Protein AF-A0A7I7L131-F1 (afdb_monomer)

Structure (mmCIF, N/CA/C/O backbone):
data_AF-A0A7I7L131-F1
#
_entry.id   AF-A0A7I7L131-F1
#
loop_
_atom_site.group_PDB
_atom_site.id
_atom_site.type_symbol
_atom_site.label_atom_id
_atom_site.label_alt_id
_atom_site.label_comp_id
_atom_site.label_asym_id
_atom_site.label_entity_id
_atom_site.label_seq_id
_atom_site.pdbx_PDB_ins_code
_atom_site.Cartn_x
_atom_site.Cartn_y
_atom_site.Cartn_z
_atom_site.occupancy
_atom_site.B_iso_or_equiv
_atom_site.auth_seq_id
_atom_site.auth_comp_id
_atom_site.auth_asym_id
_atom_site.auth_atom_id
_atom_site.pdbx_PDB_model_num
ATOM 1 N N . MET A 1 1 ? -46.974 -0.123 60.280 1.00 56.97 1 MET A N 1
ATOM 2 C CA . MET A 1 1 ? -46.284 -1.004 59.303 1.00 56.97 1 MET A CA 1
ATOM 3 C C . MET A 1 1 ? -45.914 -0.334 57.967 1.00 56.97 1 MET A C 1
ATOM 5 O O . MET A 1 1 ? -45.115 -0.909 57.246 1.00 56.97 1 MET A O 1
ATOM 9 N N . SER A 1 2 ? -46.377 0.885 57.649 1.00 61.56 2 SER A N 1
ATOM 10 C CA . SER A 1 2 ? -46.177 1.496 56.316 1.00 61.56 2 SER A CA 1
ATOM 11 C C . SER A 1 2 ? -44.817 2.183 56.073 1.00 61.56 2 SER A C 1
ATOM 13 O O . SER A 1 2 ? -44.422 2.368 54.928 1.00 61.56 2 SER A O 1
ATOM 15 N N . GLN A 1 3 ? -44.077 2.565 57.120 1.00 57.31 3 GLN A N 1
ATOM 16 C CA . GLN A 1 3 ? -42.898 3.438 56.972 1.00 57.31 3 GLN A CA 1
ATOM 17 C C . GLN A 1 3 ? -41.599 2.676 56.638 1.00 57.31 3 GLN A C 1
ATOM 19 O O . GLN A 1 3 ? -40.723 3.203 55.959 1.00 57.31 3 GLN A O 1
ATOM 24 N N . ARG A 1 4 ? -41.490 1.399 57.038 1.00 59.44 4 ARG A N 1
ATOM 25 C CA . ARG A 1 4 ? -40.312 0.558 56.743 1.00 59.44 4 ARG A CA 1
ATOM 26 C C . ARG A 1 4 ? -40.270 0.059 55.292 1.00 59.44 4 ARG A C 1
ATOM 28 O O . ARG A 1 4 ? -39.185 -0.103 54.746 1.00 59.44 4 ARG A O 1
ATOM 35 N N . GLN A 1 5 ? -41.424 -0.127 54.643 1.00 58.84 5 GLN A N 1
ATOM 36 C CA . GLN A 1 5 ? -41.484 -0.548 53.235 1.00 58.84 5 GLN A CA 1
ATOM 37 C C . GLN A 1 5 ? -41.107 0.574 52.252 1.00 58.84 5 GLN A C 1
ATOM 39 O O . GLN A 1 5 ? -40.554 0.288 51.193 1.00 58.84 5 GLN A O 1
ATOM 44 N N . ALA A 1 6 ? -41.344 1.843 52.606 1.00 60.19 6 ALA A N 1
ATOM 45 C CA . ALA A 1 6 ? -40.949 2.987 51.780 1.00 60.19 6 ALA A CA 1
ATOM 46 C C . ALA A 1 6 ? -39.425 3.206 51.784 1.00 60.19 6 ALA A C 1
ATOM 48 O O . ALA A 1 6 ? -38.829 3.421 50.731 1.00 60.19 6 ALA A O 1
ATOM 49 N N . SER A 1 7 ? -38.783 3.063 52.950 1.00 59.09 7 SER A N 1
ATOM 50 C CA . SER A 1 7 ? -37.325 3.207 53.080 1.00 59.09 7 SER A CA 1
ATOM 51 C C . SER A 1 7 ? -36.554 2.131 52.308 1.00 59.09 7 SER A C 1
ATOM 53 O O . SER A 1 7 ? -35.542 2.434 51.688 1.00 59.09 7 SER A O 1
ATOM 55 N N . ALA A 1 8 ? -37.047 0.888 52.300 1.00 60.47 8 ALA A N 1
ATOM 56 C CA . ALA A 1 8 ? -36.390 -0.215 51.597 1.00 60.47 8 ALA A CA 1
ATOM 57 C C . ALA A 1 8 ? -36.420 -0.051 50.065 1.00 60.47 8 ALA A C 1
ATOM 59 O O . ALA A 1 8 ? -35.434 -0.352 49.404 1.00 60.47 8 ALA A O 1
ATOM 60 N N . ARG A 1 9 ? -37.513 0.483 49.497 1.00 58.53 9 ARG A N 1
ATOM 61 C CA . ARG A 1 9 ? -37.625 0.749 48.047 1.00 58.53 9 ARG A CA 1
ATOM 62 C C . ARG A 1 9 ? -36.765 1.922 47.567 1.00 58.53 9 ARG A C 1
ATOM 64 O O . ARG A 1 9 ? -36.323 1.923 46.423 1.00 58.53 9 ARG A O 1
ATOM 71 N N . ALA A 1 10 ? -36.535 2.923 48.417 1.00 60.59 10 ALA A N 1
ATOM 72 C CA . ALA A 1 10 ? -35.686 4.062 48.068 1.00 60.59 10 ALA A CA 1
ATOM 73 C C . ALA A 1 10 ? -34.204 3.660 47.952 1.00 60.59 10 ALA A C 1
ATOM 75 O O . ALA A 1 10 ? -33.513 4.131 47.054 1.00 60.59 10 ALA A O 1
ATOM 76 N N . VAL A 1 11 ? -33.745 2.744 48.813 1.00 60.53 11 VAL A N 1
ATOM 77 C CA . VAL A 1 11 ? -32.371 2.216 48.785 1.00 60.53 11 VAL A CA 1
ATOM 78 C C . VAL A 1 11 ? -32.126 1.370 47.529 1.00 60.53 11 VAL A C 1
ATOM 80 O O . VAL A 1 11 ? -31.134 1.577 46.842 1.00 60.53 11 VAL A O 1
ATOM 83 N N . THR A 1 12 ? -33.071 0.506 47.141 1.00 63.19 12 THR A N 1
ATOM 84 C CA . THR A 1 12 ? -32.910 -0.359 45.955 1.00 63.19 12 THR A CA 1
ATOM 85 C C . THR A 1 12 ? -32.856 0.407 44.631 1.00 63.19 12 THR A C 1
ATOM 87 O O . THR A 1 12 ? -32.167 -0.020 43.708 1.00 63.19 12 THR A O 1
ATOM 90 N N . ASN A 1 13 ? -33.551 1.545 44.528 1.00 64.06 13 ASN A N 1
ATOM 91 C CA . ASN A 1 13 ? -33.531 2.373 43.317 1.00 64.06 13 ASN A CA 1
ATOM 92 C C . ASN A 1 13 ? -32.202 3.127 43.144 1.00 64.06 13 ASN A C 1
ATOM 94 O O . ASN A 1 13 ? -31.776 3.349 42.013 1.00 64.06 13 ASN A O 1
ATOM 98 N N . GLY A 1 14 ? -31.544 3.511 44.244 1.00 62.88 14 GLY A N 1
ATOM 99 C CA . GLY A 1 14 ? -30.233 4.166 44.204 1.00 62.88 14 GLY A CA 1
ATOM 100 C C . GLY A 1 14 ? -29.129 3.231 43.707 1.00 62.88 14 GLY A C 1
ATOM 101 O O . GLY A 1 14 ? -28.342 3.612 42.843 1.00 62.88 14 GLY A O 1
ATOM 102 N N . ASP A 1 15 ? -29.129 1.984 44.180 1.00 69.19 15 ASP A N 1
ATOM 103 C CA . ASP A 1 15 ? -28.126 0.981 43.801 1.00 69.19 15 ASP A CA 1
ATOM 104 C C . ASP A 1 15 ? -28.248 0.551 42.326 1.00 69.19 15 ASP A C 1
ATOM 106 O O . ASP A 1 15 ? -27.237 0.355 41.648 1.00 69.19 15 ASP A O 1
ATOM 110 N N . GLN A 1 16 ? -29.475 0.468 41.792 1.00 69.31 16 GLN A N 1
ATOM 111 C CA . GLN A 1 16 ? -29.715 0.186 40.369 1.00 69.31 16 GLN A CA 1
ATOM 112 C C . GLN A 1 16 ? -29.171 1.290 39.454 1.00 69.31 16 GLN A C 1
ATOM 114 O O . GLN A 1 16 ? -28.477 0.999 38.480 1.00 69.31 16 GLN A O 1
ATOM 119 N N . LEU A 1 17 ? -29.428 2.555 39.796 1.00 69.94 17 LEU A N 1
ATOM 120 C CA . LEU A 1 17 ? -28.985 3.713 39.014 1.00 69.94 17 LEU A CA 1
ATOM 121 C C . LEU A 1 17 ? -27.454 3.835 38.982 1.00 69.94 17 LEU A C 1
ATOM 123 O O . LEU A 1 17 ? -26.868 4.114 37.937 1.00 69.94 17 LEU A O 1
ATOM 127 N N . ILE A 1 18 ? -26.791 3.573 40.111 1.00 70.44 18 ILE A N 1
ATOM 128 C CA . ILE A 1 18 ? -25.323 3.570 40.195 1.00 70.44 18 ILE A CA 1
ATOM 129 C C . ILE A 1 18 ? -24.734 2.432 39.347 1.00 70.44 18 ILE A C 1
ATOM 131 O O . ILE A 1 18 ? -23.735 2.642 38.654 1.00 70.44 18 ILE A O 1
ATOM 135 N N . GLY A 1 19 ? -25.366 1.253 39.345 1.00 67.00 19 GLY A N 1
ATOM 136 C CA . GLY A 1 19 ? -24.962 0.119 38.509 1.00 67.00 19 GLY A CA 1
ATOM 137 C C . GLY A 1 19 ? -25.050 0.407 37.006 1.00 67.00 19 GLY A C 1
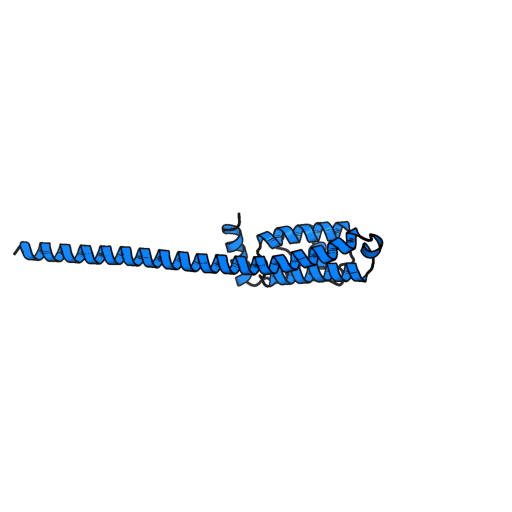ATOM 138 O O . GLY A 1 19 ? -24.121 0.086 36.262 1.00 67.00 19 GLY A O 1
ATOM 139 N N . GLU A 1 20 ? -26.119 1.065 36.555 1.00 72.31 20 GLU A N 1
ATOM 140 C CA . GLU A 1 20 ? -26.295 1.455 35.148 1.00 72.31 20 GLU A CA 1
ATOM 141 C C . GLU A 1 20 ? -25.263 2.498 34.699 1.00 72.31 20 GLU A C 1
ATOM 143 O O . GLU A 1 20 ? -24.656 2.358 33.633 1.00 72.31 20 GLU A O 1
ATOM 148 N N . ILE A 1 21 ? -24.996 3.507 35.537 1.00 70.69 21 ILE A N 1
ATOM 149 C CA . ILE A 1 21 ? -23.986 4.539 35.259 1.00 70.69 21 ILE A CA 1
ATOM 150 C C . ILE A 1 21 ? -22.582 3.921 35.201 1.00 70.69 21 ILE A C 1
ATOM 152 O O . ILE A 1 21 ? -21.811 4.222 34.286 1.00 70.69 21 ILE A O 1
ATOM 156 N N . ALA A 1 22 ? -22.251 3.025 36.134 1.00 69.69 22 ALA A N 1
ATOM 157 C CA . ALA A 1 22 ? -20.968 2.324 36.142 1.00 69.69 22 ALA A CA 1
ATOM 158 C C . ALA A 1 22 ? -20.787 1.436 34.896 1.00 69.69 22 ALA A C 1
ATOM 160 O O . ALA A 1 22 ? -19.705 1.411 34.296 1.00 69.69 22 ALA A O 1
ATOM 161 N N . GLY A 1 23 ? -21.853 0.755 34.461 1.00 71.25 23 GLY A N 1
ATOM 162 C CA . GLY A 1 23 ? -21.862 -0.028 33.225 1.00 71.25 23 GLY A CA 1
ATOM 163 C C . GLY A 1 23 ? -21.626 0.838 31.984 1.00 71.25 23 GLY A C 1
ATOM 164 O O . GLY A 1 23 ? -20.765 0.520 31.160 1.00 71.25 23 GLY A O 1
ATOM 165 N N . ALA A 1 24 ? -22.324 1.972 31.884 1.00 71.44 24 ALA A N 1
ATOM 166 C CA . ALA A 1 24 ? -22.175 2.913 30.775 1.00 71.44 24 ALA A CA 1
ATOM 167 C C . ALA A 1 24 ? -20.765 3.525 30.713 1.00 71.44 24 ALA A C 1
ATOM 169 O O . ALA A 1 24 ? -20.148 3.555 29.646 1.00 71.44 24 ALA A O 1
ATOM 170 N N . ALA A 1 25 ? -20.215 3.951 31.853 1.00 74.19 25 ALA A N 1
ATOM 171 C CA . ALA A 1 25 ? -18.863 4.503 31.932 1.00 74.19 25 ALA A CA 1
ATOM 172 C C . ALA A 1 25 ? -17.796 3.478 31.508 1.00 74.19 25 ALA A C 1
ATOM 174 O O . ALA A 1 25 ? -16.876 3.806 30.755 1.00 74.19 25 ALA A O 1
ATOM 175 N N . THR A 1 26 ? -17.952 2.220 31.928 1.00 81.75 26 THR A N 1
ATOM 176 C CA . THR A 1 26 ? -17.052 1.125 31.536 1.00 81.75 26 THR A CA 1
ATOM 177 C C . THR A 1 26 ? -17.101 0.877 30.030 1.00 81.75 26 THR A C 1
ATOM 179 O O . THR A 1 26 ? -16.056 0.766 29.389 1.00 81.75 26 THR A O 1
ATOM 182 N N . ALA A 1 27 ? -18.300 0.849 29.438 1.00 72.19 27 ALA A N 1
ATOM 183 C CA . ALA A 1 27 ? -18.466 0.677 27.997 1.00 72.19 27 ALA A CA 1
ATOM 184 C C . ALA A 1 27 ? -17.776 1.802 27.208 1.00 72.19 27 ALA A C 1
ATOM 186 O O . ALA A 1 27 ? -17.000 1.523 26.294 1.00 72.19 27 ALA A O 1
ATOM 187 N N . VAL A 1 28 ? -17.987 3.065 27.597 1.00 79.69 28 VAL A N 1
ATOM 188 C CA . VAL A 1 28 ? -17.319 4.224 26.980 1.00 79.69 28 VAL A CA 1
ATOM 189 C C . VAL A 1 28 ? -15.797 4.114 27.098 1.00 79.69 28 VAL A C 1
ATOM 191 O O . VAL A 1 28 ? -15.092 4.321 26.111 1.00 79.69 28 VAL A O 1
ATOM 194 N N . GLY A 1 29 ? -15.281 3.718 28.265 1.00 73.50 29 GLY A N 1
ATOM 195 C CA . GLY A 1 29 ? -13.849 3.492 28.471 1.00 73.50 29 GLY A CA 1
ATOM 196 C C . GLY A 1 29 ? -13.267 2.441 27.519 1.00 73.50 29 GLY A C 1
ATOM 197 O O . GLY A 1 29 ? -12.228 2.679 26.899 1.00 73.50 29 GLY A O 1
ATOM 198 N N . VAL A 1 30 ? -13.960 1.313 27.331 1.00 82.19 30 VAL A N 1
ATOM 199 C CA . VAL A 1 30 ? -13.556 0.260 26.380 1.00 82.19 30 VAL A CA 1
ATOM 200 C C . VAL A 1 30 ? -13.568 0.776 24.939 1.00 82.19 30 VAL A C 1
ATOM 202 O O . VAL A 1 30 ? -12.621 0.516 24.194 1.00 82.19 30 VAL A O 1
ATOM 205 N N . PHE A 1 31 ? -14.588 1.547 24.545 1.00 74.06 31 PHE A N 1
ATOM 206 C CA . PHE A 1 31 ? -14.651 2.153 23.211 1.00 74.06 31 PHE A CA 1
ATOM 207 C C . PHE A 1 31 ? -13.495 3.129 22.960 1.00 74.06 31 PHE A C 1
ATOM 209 O O . PHE A 1 31 ? -12.865 3.061 21.903 1.00 74.06 31 PHE A O 1
ATOM 216 N N . ILE A 1 32 ? -13.168 3.991 23.928 1.00 79.94 32 ILE A N 1
ATOM 217 C CA . ILE A 1 32 ? -12.042 4.932 23.825 1.00 79.94 32 ILE A CA 1
ATOM 218 C C . ILE A 1 32 ? -10.714 4.174 23.714 1.00 79.94 32 ILE A C 1
ATOM 220 O O . ILE A 1 32 ? -9.903 4.478 22.836 1.00 79.94 32 ILE A O 1
ATOM 224 N N . ALA A 1 33 ? -10.494 3.158 24.553 1.00 78.56 33 ALA A N 1
ATOM 225 C CA . ALA A 1 33 ? -9.280 2.345 24.510 1.00 78.56 33 ALA A CA 1
ATOM 226 C C . ALA A 1 33 ? -9.125 1.617 23.163 1.00 78.56 33 ALA A C 1
ATOM 228 O O . ALA A 1 33 ? -8.042 1.621 22.570 1.00 78.56 33 ALA A O 1
ATOM 229 N N . ALA A 1 34 ? -10.215 1.048 22.639 1.00 74.62 34 ALA A N 1
ATOM 230 C CA . ALA A 1 34 ? -10.230 0.421 21.323 1.00 74.62 34 ALA A CA 1
ATOM 231 C C . ALA A 1 34 ? -9.900 1.435 20.215 1.00 74.62 34 ALA A C 1
ATOM 233 O O . ALA A 1 34 ? -9.029 1.168 19.385 1.00 74.62 34 ALA A O 1
ATOM 234 N N . ALA A 1 35 ? -10.526 2.617 20.227 1.00 71.94 35 ALA A N 1
ATOM 235 C CA . ALA A 1 35 ? -10.252 3.685 19.265 1.00 71.94 35 ALA A CA 1
ATOM 236 C C . ALA A 1 35 ? -8.781 4.142 19.303 1.00 71.94 35 ALA A C 1
ATOM 238 O O . ALA A 1 35 ? -8.158 4.297 18.250 1.00 71.94 35 ALA A O 1
ATOM 239 N N . GLY A 1 36 ? -8.194 4.273 20.497 1.00 76.31 36 GLY A N 1
ATOM 240 C CA . GLY A 1 36 ? -6.775 4.594 20.674 1.00 76.31 36 GLY A CA 1
ATOM 241 C C . GLY A 1 36 ? -5.846 3.541 20.060 1.00 76.31 36 GLY A C 1
ATOM 242 O O . GLY A 1 36 ? -4.907 3.883 19.336 1.00 76.31 36 GLY A O 1
ATOM 243 N N . LEU A 1 37 ? -6.146 2.254 20.261 1.00 77.25 37 LEU A N 1
ATOM 244 C CA . LEU A 1 37 ? -5.387 1.156 19.657 1.00 77.25 37 LEU A CA 1
ATOM 245 C C . LEU A 1 37 ? -5.478 1.170 18.120 1.00 77.25 37 LEU A C 1
ATOM 247 O O . LEU A 1 37 ? -4.474 0.944 17.431 1.00 77.25 37 LEU A O 1
ATOM 251 N N . PHE A 1 38 ? -6.656 1.472 17.568 1.00 75.88 38 PHE A N 1
ATOM 252 C CA . PHE A 1 38 ? -6.841 1.625 16.124 1.00 75.88 38 PHE A CA 1
ATOM 253 C C . PHE A 1 38 ? -6.040 2.803 15.565 1.00 75.88 38 PHE A C 1
ATOM 255 O O . PHE A 1 38 ? -5.325 2.629 14.575 1.00 75.88 38 PHE A O 1
ATOM 262 N N . ALA A 1 39 ? -6.096 3.968 16.214 1.00 76.19 39 ALA A N 1
ATOM 263 C CA . ALA A 1 39 ? -5.338 5.149 15.809 1.00 76.19 39 ALA A CA 1
ATOM 264 C C . ALA A 1 39 ? -3.825 4.883 15.827 1.00 76.19 39 ALA A C 1
ATOM 266 O O . ALA A 1 39 ? -3.132 5.174 14.851 1.00 76.19 39 ALA A O 1
ATOM 267 N N . GLN A 1 40 ? -3.315 4.237 16.881 1.00 82.19 40 GLN A N 1
ATOM 268 C CA . GLN A 1 40 ? -1.900 3.873 16.975 1.00 82.19 40 GLN A CA 1
ATOM 269 C C . GLN A 1 40 ? -1.493 2.879 15.879 1.00 82.19 40 GLN A C 1
ATOM 271 O O . GLN A 1 40 ? -0.429 3.011 15.270 1.00 82.19 40 GLN A O 1
ATOM 276 N N . THR A 1 41 ? -2.345 1.894 15.590 1.00 82.06 41 THR A N 1
ATOM 277 C CA . THR A 1 41 ? -2.102 0.923 14.516 1.00 82.06 41 THR A CA 1
ATOM 278 C C . THR A 1 41 ? -2.071 1.608 13.151 1.00 82.06 41 THR A C 1
ATOM 280 O O . THR A 1 41 ? -1.188 1.323 12.340 1.00 82.06 41 THR A O 1
ATOM 283 N N . ARG A 1 42 ? -2.992 2.547 12.903 1.00 80.69 42 ARG A N 1
ATOM 284 C CA . ARG A 1 42 ? -3.027 3.348 11.674 1.00 80.69 42 ARG A CA 1
ATOM 285 C C . ARG A 1 42 ? -1.781 4.221 11.538 1.00 80.69 42 ARG A C 1
ATOM 287 O O . ARG A 1 42 ? -1.179 4.229 10.470 1.00 80.69 42 ARG A O 1
ATOM 294 N N . ALA A 1 43 ? -1.348 4.879 12.612 1.00 82.12 43 ALA A N 1
ATOM 295 C CA . ALA A 1 43 ? -0.129 5.687 12.615 1.00 82.12 43 ALA A CA 1
ATOM 296 C C . ALA A 1 43 ? 1.117 4.850 12.276 1.00 82.12 43 ALA A C 1
ATOM 298 O O . ALA A 1 43 ? 1.937 5.266 11.461 1.00 82.12 43 ALA A O 1
ATOM 299 N N . ARG A 1 44 ? 1.230 3.629 12.820 1.00 84.69 44 ARG A N 1
ATOM 300 C CA . ARG A 1 44 ? 2.326 2.700 12.482 1.00 84.69 44 ARG A CA 1
ATOM 301 C C . ARG A 1 44 ? 2.305 2.286 11.010 1.00 84.69 44 ARG A C 1
ATOM 303 O O . ARG A 1 44 ? 3.347 2.315 10.360 1.00 84.69 44 ARG A O 1
ATOM 310 N N . LYS A 1 45 ? 1.129 1.937 10.474 1.00 83.94 45 LYS A N 1
ATOM 311 C CA . LYS A 1 45 ? 0.961 1.613 9.045 1.00 83.94 45 LYS A CA 1
ATOM 312 C C . LYS A 1 45 ? 1.333 2.798 8.154 1.00 83.94 45 LYS A C 1
ATOM 314 O O . LYS A 1 45 ? 2.020 2.621 7.155 1.00 83.94 45 LYS A O 1
ATOM 319 N N . PHE A 1 46 ? 0.928 4.008 8.538 1.00 81.75 46 PHE A N 1
ATOM 320 C CA . PHE A 1 46 ? 1.278 5.221 7.806 1.00 81.75 46 PHE A CA 1
ATOM 321 C C . PHE A 1 46 ? 2.787 5.488 7.833 1.00 81.75 46 PHE A C 1
ATOM 323 O O . PHE A 1 46 ? 3.363 5.791 6.794 1.00 81.75 46 PHE A O 1
ATOM 330 N N . GLY A 1 47 ? 3.448 5.290 8.977 1.00 85.12 47 GLY A N 1
ATOM 331 C CA . GLY A 1 47 ? 4.906 5.389 9.080 1.00 85.12 47 GLY A CA 1
ATOM 332 C C . GLY A 1 47 ? 5.636 4.429 8.135 1.00 85.12 47 GLY A C 1
ATOM 333 O O . GLY A 1 47 ? 6.581 4.833 7.465 1.00 85.12 47 GLY A O 1
ATOM 334 N N . LEU A 1 48 ? 5.161 3.185 8.006 1.00 84.50 48 LEU A N 1
ATOM 335 C CA . LEU A 1 48 ? 5.697 2.244 7.015 1.00 84.50 48 LEU A CA 1
ATOM 336 C C . LEU A 1 48 ? 5.430 2.710 5.581 1.00 84.50 48 LEU A C 1
ATOM 338 O O . LEU A 1 48 ? 6.334 2.657 4.752 1.00 84.50 48 LEU A O 1
ATOM 342 N N . ALA A 1 49 ? 4.226 3.207 5.290 1.00 81.56 49 ALA A N 1
ATOM 343 C CA . ALA A 1 49 ? 3.891 3.722 3.966 1.00 81.56 49 ALA A CA 1
ATOM 344 C C . ALA A 1 49 ? 4.809 4.883 3.541 1.00 81.56 49 ALA A C 1
ATOM 346 O O . ALA A 1 49 ? 5.238 4.931 2.390 1.00 81.56 49 ALA A O 1
ATOM 347 N N . GLN A 1 50 ? 5.184 5.766 4.472 1.00 85.69 50 GLN A N 1
ATOM 348 C CA . GLN A 1 50 ? 6.129 6.858 4.214 1.00 85.69 50 GLN A CA 1
ATOM 349 C C . GLN A 1 50 ? 7.515 6.360 3.774 1.00 85.69 50 GLN A C 1
ATOM 351 O O . GLN A 1 50 ? 8.143 6.981 2.920 1.00 85.69 50 GLN A O 1
ATOM 356 N N . VAL A 1 51 ? 7.980 5.214 4.288 1.00 89.06 51 VAL A N 1
ATOM 357 C CA . VAL A 1 51 ? 9.260 4.618 3.862 1.00 89.06 51 VAL A CA 1
ATOM 358 C C . VAL A 1 51 ? 9.211 4.193 2.394 1.00 89.06 51 VAL A C 1
ATOM 360 O O . VAL A 1 51 ? 10.157 4.455 1.652 1.00 89.06 51 VAL A O 1
ATOM 363 N N . TYR A 1 52 ? 8.113 3.572 1.957 1.00 83.69 52 TYR A N 1
ATOM 364 C CA . TYR A 1 52 ? 7.931 3.192 0.553 1.00 83.69 52 TYR A CA 1
ATOM 365 C C . TYR A 1 52 ? 7.793 4.414 -0.352 1.00 83.69 52 TYR A C 1
ATOM 367 O O . TYR A 1 52 ? 8.428 4.454 -1.399 1.00 83.69 52 TYR A O 1
ATOM 375 N N . ILE A 1 53 ? 7.054 5.444 0.078 1.00 81.75 53 ILE A N 1
ATOM 376 C CA . ILE A 1 53 ? 6.945 6.712 -0.662 1.00 81.75 53 ILE A CA 1
ATOM 377 C C . ILE A 1 53 ? 8.325 7.341 -0.853 1.00 81.75 53 ILE A C 1
ATOM 379 O O . ILE A 1 53 ? 8.664 7.734 -1.964 1.00 81.75 53 ILE A O 1
ATOM 383 N N . LYS A 1 54 ? 9.144 7.395 0.203 1.00 87.19 54 LYS A N 1
ATOM 384 C CA . LYS A 1 54 ? 10.507 7.924 0.110 1.00 87.19 54 LYS A CA 1
ATOM 385 C C . LYS A 1 54 ? 11.348 7.140 -0.901 1.00 87.19 54 LYS A C 1
ATOM 387 O O . LYS A 1 54 ? 11.935 7.743 -1.789 1.00 87.19 54 LYS A O 1
ATOM 392 N N . ARG A 1 55 ? 11.349 5.805 -0.813 1.00 85.81 55 ARG A N 1
ATOM 393 C CA . ARG A 1 55 ? 12.070 4.939 -1.765 1.00 85.81 55 ARG A CA 1
ATOM 394 C C . ARG A 1 55 ? 11.571 5.097 -3.194 1.00 85.81 55 ARG A C 1
ATOM 396 O O . ARG A 1 55 ? 12.359 5.040 -4.128 1.00 85.81 55 ARG A O 1
ATOM 403 N N . TYR A 1 56 ? 10.266 5.273 -3.368 1.00 82.94 56 TYR A N 1
ATOM 404 C CA . TYR A 1 56 ? 9.687 5.538 -4.672 1.00 82.94 56 TYR A CA 1
ATOM 405 C C . TYR A 1 56 ? 10.242 6.838 -5.256 1.00 82.94 56 TYR A C 1
ATOM 407 O O . TYR A 1 56 ? 10.673 6.821 -6.402 1.00 82.94 56 TYR A O 1
ATOM 415 N N . TRP A 1 57 ? 10.288 7.926 -4.481 1.00 82.38 57 TRP A N 1
ATOM 416 C CA . TRP A 1 57 ? 10.856 9.194 -4.945 1.00 82.38 57 TRP A CA 1
ATOM 417 C C . TRP A 1 57 ? 12.350 9.093 -5.236 1.00 82.38 57 TRP A C 1
ATOM 419 O O . TRP A 1 57 ? 12.768 9.536 -6.295 1.00 82.38 57 TRP A O 1
ATOM 429 N N . GLU A 1 58 ? 13.121 8.406 -4.391 1.00 86.12 58 GLU A N 1
ATOM 430 C CA . GLU A 1 58 ? 14.544 8.135 -4.649 1.00 86.12 58 GLU A CA 1
ATOM 431 C C . GLU A 1 58 ? 14.753 7.395 -5.983 1.00 86.12 58 GLU A C 1
ATOM 433 O O . GLU A 1 58 ? 15.699 7.675 -6.709 1.00 86.12 58 GLU A O 1
ATOM 438 N N . VAL A 1 59 ? 13.869 6.455 -6.337 1.00 80.38 59 VAL A N 1
ATOM 439 C CA . VAL A 1 59 ? 13.926 5.752 -7.630 1.00 80.38 59 VAL A CA 1
ATOM 440 C C . VAL A 1 59 ? 13.384 6.617 -8.774 1.00 80.38 59 VAL A C 1
ATOM 442 O O . VAL A 1 59 ? 13.882 6.526 -9.892 1.00 80.38 59 VAL A O 1
ATOM 445 N N . ALA A 1 60 ? 12.374 7.448 -8.516 1.00 76.44 60 ALA A N 1
ATOM 446 C CA . ALA A 1 60 ? 11.733 8.295 -9.517 1.00 76.44 60 ALA A CA 1
ATOM 447 C C . ALA A 1 60 ? 12.603 9.485 -9.937 1.00 76.44 60 ALA A C 1
ATOM 449 O O . ALA A 1 60 ? 12.648 9.804 -11.121 1.00 76.44 60 ALA A O 1
ATOM 450 N N . GLU A 1 61 ? 13.314 10.112 -9.001 1.00 79.56 61 GLU A N 1
ATOM 451 C CA . GLU A 1 61 ? 14.260 11.200 -9.279 1.00 79.56 61 GLU A CA 1
ATOM 452 C C . GLU A 1 61 ? 15.347 10.742 -10.259 1.00 79.56 61 GLU A C 1
ATOM 454 O O . GLU A 1 61 ? 15.647 11.439 -11.224 1.00 79.56 61 GLU A O 1
ATOM 459 N N . LEU A 1 62 ? 15.819 9.501 -10.112 1.00 73.12 62 LEU A N 1
ATOM 460 C CA . LEU A 1 62 ? 16.786 8.895 -11.030 1.00 73.12 62 LEU A CA 1
ATOM 461 C C . LEU A 1 62 ? 16.244 8.726 -12.461 1.00 73.12 62 LEU A C 1
ATOM 463 O O . LEU A 1 62 ? 17.029 8.719 -13.405 1.00 73.12 62 LEU A O 1
ATOM 467 N N . PHE A 1 63 ? 14.923 8.600 -12.646 1.00 69.88 63 PHE A N 1
ATOM 468 C CA . PHE A 1 63 ? 14.311 8.570 -13.981 1.00 69.88 63 PHE A CA 1
ATOM 469 C C . PHE A 1 63 ? 14.183 9.958 -14.611 1.00 69.88 63 PHE A C 1
ATOM 471 O O . PHE A 1 63 ? 14.145 10.057 -15.833 1.00 69.88 63 PHE A O 1
ATOM 478 N N . VAL A 1 64 ? 14.088 11.015 -13.800 1.00 69.69 64 VAL A N 1
ATOM 479 C CA . VAL A 1 64 ? 13.981 12.398 -14.290 1.00 69.69 64 VAL A CA 1
ATOM 480 C C . VAL A 1 64 ? 15.341 12.924 -14.747 1.00 69.69 64 VAL A C 1
ATOM 482 O O . VAL A 1 64 ? 15.404 13.696 -15.700 1.00 69.69 64 VAL A O 1
ATOM 485 N N . GLU A 1 65 ? 16.425 12.508 -14.089 1.00 73.38 65 GLU A N 1
ATOM 486 C CA . GLU A 1 65 ? 17.776 12.991 -14.394 1.00 73.38 65 GLU A CA 1
ATOM 487 C C . GLU A 1 65 ? 18.356 12.427 -15.701 1.00 73.38 65 GLU A C 1
ATOM 489 O O . GLU A 1 65 ? 19.117 13.124 -16.373 1.00 73.38 65 GLU A O 1
ATOM 494 N N . ASP A 1 66 ? 17.995 11.201 -16.095 1.00 72.31 66 ASP A N 1
ATOM 495 C CA . ASP A 1 66 ? 18.492 10.590 -17.331 1.00 72.31 66 ASP A CA 1
ATOM 496 C C . ASP A 1 66 ? 17.475 9.606 -17.937 1.00 72.31 66 ASP A C 1
ATOM 498 O O . ASP A 1 66 ? 17.348 8.451 -17.520 1.00 72.31 66 ASP A O 1
ATOM 502 N N . ASP A 1 67 ? 16.786 10.039 -18.997 1.00 68.44 67 ASP A N 1
ATOM 503 C CA . ASP A 1 67 ? 15.839 9.206 -19.753 1.00 68.44 67 ASP A CA 1
ATOM 504 C C . ASP A 1 67 ? 16.495 7.936 -20.340 1.00 68.44 67 ASP A C 1
ATOM 506 O O . ASP A 1 67 ? 15.801 6.955 -20.617 1.00 68.44 67 ASP A O 1
ATOM 510 N N . ARG A 1 68 ? 17.829 7.884 -20.500 1.00 65.69 68 ARG A N 1
ATOM 511 C CA . ARG A 1 68 ? 18.525 6.653 -20.922 1.00 65.69 68 ARG A CA 1
ATOM 512 C C . ARG A 1 68 ? 18.534 5.597 -19.820 1.00 65.69 68 ARG A C 1
ATOM 514 O O . ARG A 1 68 ? 18.466 4.406 -20.130 1.00 65.69 68 ARG A O 1
ATOM 521 N N . LEU A 1 69 ? 18.560 6.006 -18.549 1.00 65.75 69 LEU A N 1
ATOM 522 C CA . LEU A 1 69 ? 18.488 5.095 -17.399 1.00 65.75 69 LEU A CA 1
ATOM 523 C C . LEU A 1 69 ? 17.097 4.478 -17.233 1.00 65.75 69 LEU A C 1
ATOM 525 O O . LEU A 1 69 ? 16.961 3.407 -16.641 1.00 65.75 69 LEU A O 1
ATOM 529 N N . ARG A 1 70 ? 16.068 5.097 -17.820 1.00 63.53 70 ARG A N 1
ATOM 530 C CA . ARG A 1 70 ? 14.684 4.601 -17.827 1.00 63.53 70 ARG A CA 1
ATOM 531 C C . ARG A 1 70 ? 14.537 3.235 -18.495 1.00 63.53 70 ARG A C 1
ATOM 533 O O . ARG A 1 70 ? 13.720 2.418 -18.069 1.00 63.53 70 ARG A O 1
ATOM 540 N N . HIS A 1 71 ? 15.380 2.962 -19.490 1.00 64.00 71 HIS A N 1
ATOM 541 C CA . HIS A 1 71 ? 15.471 1.667 -20.167 1.00 64.00 71 HIS A CA 1
ATOM 542 C C . HIS A 1 71 ? 16.712 0.860 -19.775 1.00 64.00 71 HIS A C 1
ATOM 544 O O . HIS A 1 71 ? 16.885 -0.262 -20.258 1.00 64.00 71 HIS A O 1
ATOM 550 N N . ASP A 1 72 ? 17.553 1.373 -18.869 1.00 69.25 72 ASP A N 1
ATOM 551 C CA . ASP A 1 72 ? 18.573 0.538 -18.253 1.00 69.25 72 ASP A CA 1
ATOM 552 C C . ASP A 1 72 ? 17.878 -0.536 -17.410 1.00 69.25 72 ASP A C 1
ATOM 554 O O . ASP A 1 72 ? 17.142 -0.281 -16.448 1.00 69.25 72 ASP A O 1
ATOM 558 N N . SER A 1 73 ? 18.153 -1.781 -17.791 1.00 70.62 73 SER A N 1
ATOM 559 C CA . SER A 1 73 ? 17.640 -2.982 -17.155 1.00 70.62 73 SER A CA 1
ATOM 560 C C . SER A 1 73 ? 17.811 -2.980 -15.634 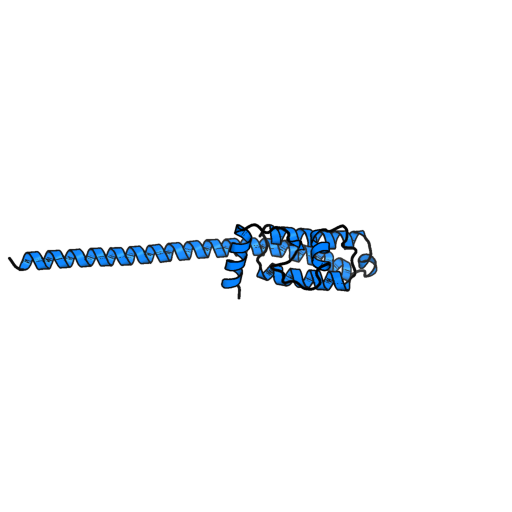1.00 70.62 73 SER A C 1
ATOM 562 O O . SER A 1 73 ? 17.041 -3.650 -14.954 1.00 70.62 73 SER A O 1
ATOM 564 N N . THR A 1 74 ? 18.804 -2.286 -15.072 1.00 84.00 74 THR A N 1
ATOM 565 C CA . THR A 1 74 ? 19.062 -2.305 -13.625 1.00 84.00 74 THR A CA 1
ATOM 566 C C . THR A 1 74 ? 18.068 -1.446 -12.843 1.00 84.00 74 THR A C 1
ATOM 568 O O . THR A 1 74 ? 17.529 -1.908 -11.832 1.00 84.00 74 THR A O 1
ATOM 571 N N . TYR A 1 75 ? 17.779 -0.228 -13.306 1.00 81.56 75 TYR A N 1
ATOM 572 C CA . TYR A 1 75 ? 16.854 0.687 -12.629 1.00 81.56 75 TYR A CA 1
ATOM 573 C C . TYR A 1 75 ? 15.407 0.245 -12.796 1.00 81.56 75 TYR A C 1
ATOM 575 O O . TYR A 1 75 ? 14.685 0.145 -11.802 1.00 81.56 75 TYR A O 1
ATOM 583 N N . ALA A 1 76 ? 15.025 -0.154 -14.013 1.00 84.75 76 ALA A N 1
ATOM 584 C CA . ALA A 1 76 ? 13.730 -0.778 -14.264 1.00 84.75 76 ALA A CA 1
ATOM 585 C C . ALA A 1 76 ? 13.518 -1.997 -13.347 1.00 84.75 76 ALA A C 1
ATOM 587 O O . ALA A 1 76 ? 12.468 -2.135 -12.720 1.00 84.75 76 ALA A O 1
ATOM 588 N N . ARG A 1 77 ? 14.548 -2.839 -13.158 1.00 88.75 77 ARG A N 1
ATOM 589 C CA . ARG A 1 77 ? 14.468 -3.985 -12.239 1.00 88.75 77 ARG A CA 1
ATOM 590 C C . ARG A 1 77 ? 14.257 -3.582 -10.780 1.00 88.75 77 ARG A C 1
ATOM 592 O O . ARG A 1 77 ? 13.472 -4.238 -10.092 1.00 88.75 77 ARG A O 1
ATOM 599 N N . ARG A 1 78 ? 14.952 -2.546 -10.295 1.00 88.94 78 ARG A N 1
ATOM 600 C CA . ARG A 1 78 ? 14.792 -2.030 -8.921 1.00 88.94 78 ARG A CA 1
ATOM 601 C C . ARG A 1 78 ? 13.401 -1.449 -8.704 1.00 88.94 78 ARG A C 1
ATOM 603 O O . ARG A 1 78 ? 12.770 -1.766 -7.700 1.00 88.94 78 ARG A O 1
ATOM 610 N N . TYR A 1 79 ? 12.918 -0.665 -9.662 1.00 89.00 79 TYR A N 1
ATOM 611 C CA . TY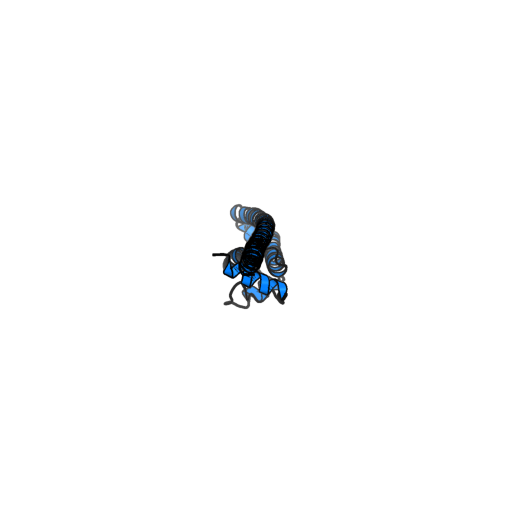R A 1 79 ? 11.574 -0.105 -9.641 1.00 89.00 79 TYR A CA 1
ATOM 612 C C . TYR A 1 79 ? 10.507 -1.208 -9.582 1.00 89.00 79 TYR A C 1
ATOM 614 O O . TYR A 1 79 ? 9.693 -1.232 -8.662 1.00 89.00 79 TYR A O 1
ATOM 622 N N . LEU A 1 80 ? 10.550 -2.179 -10.499 1.00 92.19 80 LEU A N 1
ATOM 623 C CA . LEU A 1 80 ? 9.598 -3.295 -10.519 1.00 92.19 80 LEU A CA 1
ATOM 624 C C . LEU A 1 80 ? 9.674 -4.145 -9.246 1.00 92.19 80 LEU A C 1
ATOM 626 O O . LEU A 1 80 ? 8.651 -4.607 -8.744 1.00 92.19 80 LEU A O 1
ATOM 630 N N . ARG A 1 81 ? 10.876 -4.314 -8.681 1.00 93.94 81 ARG A N 1
ATOM 631 C CA . ARG A 1 81 ? 11.039 -5.019 -7.409 1.00 93.94 81 ARG A CA 1
ATOM 632 C C . ARG A 1 81 ? 10.374 -4.275 -6.254 1.00 93.94 81 ARG A C 1
ATOM 634 O O . ARG A 1 81 ? 9.680 -4.912 -5.469 1.00 93.94 81 ARG A O 1
ATOM 641 N N . LEU A 1 82 ? 10.544 -2.955 -6.180 1.00 92.31 82 LEU A N 1
ATOM 642 C CA . LEU A 1 82 ? 9.870 -2.126 -5.180 1.00 92.31 82 LEU A CA 1
ATOM 643 C C . LEU A 1 82 ? 8.346 -2.285 -5.274 1.00 92.31 82 LEU A C 1
ATOM 645 O O . LEU A 1 82 ? 7.680 -2.390 -4.249 1.00 92.31 82 LEU A O 1
ATOM 649 N N . ARG A 1 83 ? 7.799 -2.374 -6.493 1.00 93.50 83 ARG A N 1
ATOM 650 C CA . ARG A 1 83 ? 6.362 -2.586 -6.703 1.00 93.50 83 ARG A CA 1
ATOM 651 C C . ARG A 1 83 ? 5.875 -3.952 -6.207 1.00 93.50 83 ARG A C 1
ATOM 653 O O . ARG A 1 83 ? 4.833 -3.997 -5.565 1.00 93.50 83 ARG A O 1
ATOM 660 N N . GLU A 1 84 ? 6.607 -5.047 -6.431 1.00 94.19 84 GLU A N 1
ATOM 661 C CA . GLU A 1 84 ? 6.276 -6.350 -5.805 1.00 94.19 84 GLU A CA 1
ATOM 662 C C . GLU A 1 84 ? 6.291 -6.259 -4.273 1.00 94.19 84 GLU A C 1
ATOM 664 O O . GLU A 1 84 ? 5.373 -6.734 -3.608 1.00 94.19 84 GLU A O 1
ATOM 669 N N . ASP A 1 85 ? 7.298 -5.600 -3.697 1.00 93.56 85 ASP A N 1
ATOM 670 C CA . ASP A 1 85 ? 7.382 -5.457 -2.243 1.00 93.56 85 ASP A CA 1
ATOM 671 C C . ASP A 1 85 ? 6.166 -4.664 -1.690 1.00 93.56 85 ASP A C 1
ATOM 673 O O . ASP A 1 85 ? 5.655 -4.972 -0.610 1.00 93.56 85 ASP A O 1
ATOM 677 N N . GLU A 1 86 ? 5.634 -3.690 -2.443 1.00 92.38 86 GLU A N 1
ATOM 678 C CA . GLU A 1 86 ? 4.393 -2.966 -2.110 1.00 92.38 86 GLU A CA 1
ATOM 679 C C . GLU A 1 86 ? 3.142 -3.863 -2.171 1.00 92.38 86 GLU A C 1
ATOM 681 O O . GLU A 1 86 ? 2.275 -3.770 -1.293 1.00 92.38 86 GLU A O 1
ATOM 686 N N . PHE A 1 87 ? 3.048 -4.763 -3.156 1.00 94.62 87 PHE A N 1
ATOM 687 C CA . PHE A 1 87 ? 1.989 -5.778 -3.221 1.00 94.62 87 PHE A CA 1
ATOM 688 C C . PHE A 1 87 ? 2.039 -6.717 -2.012 1.00 94.62 87 PHE A C 1
ATOM 690 O O . PHE A 1 87 ? 1.006 -6.992 -1.389 1.00 94.62 87 PHE A O 1
ATOM 697 N N . ASP A 1 88 ? 3.231 -7.171 -1.631 1.00 93.31 88 ASP A N 1
ATOM 698 C CA . ASP A 1 88 ? 3.423 -7.984 -0.436 1.00 93.31 88 ASP A CA 1
ATOM 699 C C . ASP A 1 88 ? 3.054 -7.222 0.839 1.00 93.31 88 ASP A C 1
ATOM 701 O O . ASP A 1 88 ? 2.324 -7.751 1.684 1.00 93.31 88 ASP A O 1
ATOM 705 N N . ALA A 1 89 ? 3.452 -5.956 0.962 1.00 91.38 89 ALA A N 1
ATOM 706 C CA . ALA A 1 89 ? 3.065 -5.109 2.086 1.00 91.38 89 ALA A CA 1
ATOM 707 C C . ALA A 1 89 ? 1.534 -4.938 2.173 1.00 91.38 89 ALA A C 1
ATOM 709 O O . ALA A 1 89 ? 0.947 -5.016 3.263 1.00 91.38 89 ALA A O 1
ATOM 710 N N . ALA A 1 90 ? 0.854 -4.768 1.036 1.00 92.25 90 ALA A N 1
ATOM 711 C CA . ALA A 1 90 ? -0.603 -4.693 0.972 1.00 92.25 90 ALA A CA 1
ATOM 712 C C . ALA A 1 90 ? -1.275 -6.024 1.348 1.00 92.25 90 ALA A C 1
ATOM 714 O O . ALA A 1 90 ? -2.249 -6.030 2.116 1.00 92.25 90 ALA A O 1
ATOM 715 N N . ARG A 1 91 ? -0.734 -7.151 0.874 1.00 92.31 91 ARG A N 1
ATOM 716 C CA . ARG A 1 91 ? -1.207 -8.513 1.162 1.00 92.31 91 ARG A CA 1
ATOM 717 C C . ARG A 1 91 ? -1.054 -8.884 2.639 1.00 92.31 91 ARG A C 1
ATOM 719 O O . ARG A 1 91 ? -1.991 -9.424 3.230 1.00 92.31 91 ARG A O 1
ATOM 726 N N . LEU A 1 92 ? 0.093 -8.567 3.242 1.00 89.62 92 LEU A N 1
ATOM 727 C CA . LEU A 1 92 ? 0.410 -8.814 4.659 1.00 89.62 92 LEU A CA 1
ATOM 728 C C . LEU A 1 92 ? -0.310 -7.855 5.611 1.00 89.62 92 LEU A C 1
ATOM 730 O O . LEU A 1 92 ? -0.492 -8.137 6.794 1.00 89.62 92 LEU A O 1
ATOM 734 N N . GLY A 1 93 ? -0.760 -6.731 5.078 1.00 88.19 93 GLY A N 1
ATOM 735 C CA . GLY A 1 93 ? -1.554 -5.751 5.784 1.00 88.19 93 GLY A CA 1
ATOM 736 C C . GLY A 1 93 ? -0.806 -4.682 6.537 1.00 88.19 93 GLY A C 1
ATOM 737 O O . GLY A 1 93 ? -1.307 -4.131 7.517 1.00 88.19 93 GLY A O 1
ATOM 738 N N . TRP A 1 94 ? 0.369 -4.357 6.019 1.00 88.19 94 TRP A N 1
ATOM 739 C CA . TRP A 1 94 ? 1.200 -3.256 6.479 1.00 88.19 94 TRP A CA 1
ATOM 740 C C . TRP A 1 94 ? 0.764 -1.913 5.894 1.00 88.19 94 TRP A C 1
ATOM 742 O O . TRP A 1 94 ? 1.084 -0.873 6.458 1.00 88.19 94 TRP A O 1
ATOM 752 N N . VAL A 1 95 ? -0.020 -1.941 4.815 1.00 86.75 95 VAL A N 1
ATOM 753 C CA . VAL A 1 95 ? -0.578 -0.754 4.157 1.00 86.75 95 VAL A CA 1
ATOM 754 C C . VAL A 1 95 ? -2.087 -0.689 4.398 1.00 86.75 95 VAL A C 1
ATOM 756 O O . VAL A 1 95 ? -2.762 -1.718 4.450 1.00 86.75 95 VAL A O 1
ATOM 759 N N . ASP A 1 96 ? -2.635 0.505 4.589 1.00 87.44 96 ASP A N 1
ATOM 760 C CA . ASP A 1 96 ? -4.086 0.717 4.668 1.00 87.44 96 ASP A CA 1
ATOM 761 C C . ASP A 1 96 ? -4.747 0.521 3.290 1.00 87.44 96 ASP A C 1
ATOM 763 O O . ASP A 1 96 ? -4.112 0.772 2.264 1.00 87.44 96 ASP A O 1
ATOM 767 N N . ILE A 1 97 ? -6.006 0.073 3.231 1.00 88.75 97 ILE A N 1
ATOM 768 C CA . ILE A 1 97 ? -6.690 -0.111 1.940 1.00 88.75 97 ILE A CA 1
ATOM 769 C C . ILE A 1 97 ? -6.797 1.181 1.117 1.00 88.75 97 ILE A C 1
ATOM 771 O O . ILE A 1 97 ? -6.692 1.118 -0.108 1.00 88.75 97 ILE A O 1
ATOM 775 N N . ALA A 1 98 ? -6.988 2.343 1.746 1.00 87.38 98 ALA A N 1
ATOM 776 C CA . ALA A 1 98 ? -7.091 3.615 1.035 1.00 87.38 98 ALA A CA 1
ATOM 777 C C . ALA A 1 98 ? -5.758 3.978 0.367 1.00 87.38 98 ALA A C 1
ATOM 779 O O . ALA A 1 98 ? -5.726 4.332 -0.811 1.00 87.38 98 ALA A O 1
ATOM 780 N N . VAL A 1 99 ? -4.651 3.789 1.093 1.00 88.44 99 VAL A N 1
ATOM 781 C CA . VAL A 1 99 ? -3.295 3.976 0.558 1.00 88.44 99 VAL A CA 1
ATOM 782 C C . VAL A 1 99 ? -3.023 2.976 -0.565 1.00 88.44 99 VAL A C 1
ATOM 784 O O . VAL A 1 99 ? -2.552 3.364 -1.630 1.00 88.44 99 VAL A O 1
ATOM 787 N N . TRP A 1 100 ? -3.392 1.705 -0.371 1.00 92.81 100 TRP A N 1
ATOM 788 C CA . TRP A 1 100 ? -3.236 0.678 -1.398 1.00 92.81 100 TRP A CA 1
ATOM 789 C C . TRP A 1 100 ? -4.011 1.003 -2.678 1.00 92.81 100 TRP A C 1
ATOM 791 O O . TRP A 1 100 ? -3.474 0.815 -3.759 1.00 92.81 100 TRP A O 1
ATOM 801 N N . ARG A 1 101 ? -5.243 1.519 -2.586 1.00 92.75 101 ARG A N 1
ATOM 802 C CA . ARG A 1 101 ? -6.026 1.932 -3.766 1.00 92.75 101 ARG A CA 1
ATOM 803 C C . ARG A 1 101 ? -5.302 2.997 -4.585 1.00 92.75 101 ARG A C 1
ATOM 805 O O . ARG A 1 101 ? -5.209 2.855 -5.799 1.00 92.75 101 ARG A O 1
ATOM 812 N N . ALA A 1 102 ? -4.773 4.023 -3.920 1.00 88.62 102 ALA A N 1
A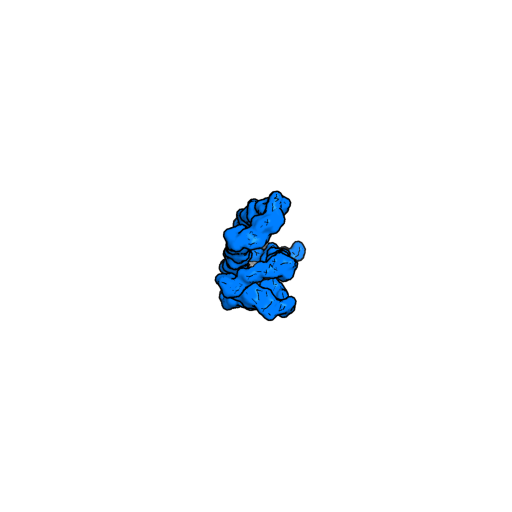TOM 813 C CA . ALA A 1 102 ? -4.026 5.083 -4.588 1.00 88.62 102 ALA A CA 1
ATOM 814 C C . ALA A 1 102 ? -2.738 4.549 -5.238 1.00 88.62 102 ALA A C 1
ATOM 816 O O . ALA A 1 102 ? -2.442 4.866 -6.389 1.00 88.62 102 ALA A O 1
ATOM 817 N N . TRP A 1 103 ? -1.991 3.701 -4.525 1.00 91.31 103 TRP A N 1
ATOM 818 C CA . TRP A 1 103 ? -0.763 3.102 -5.051 1.00 91.31 103 TRP A CA 1
ATOM 819 C C . TRP A 1 103 ? -1.029 2.156 -6.214 1.00 91.31 103 TRP A C 1
ATOM 821 O O . TRP A 1 103 ? -0.370 2.262 -7.239 1.00 91.31 103 TRP A O 1
ATOM 831 N N . HIS A 1 104 ? -2.007 1.262 -6.082 1.00 94.38 104 HIS A N 1
ATOM 832 C CA . HIS A 1 104 ? -2.370 0.286 -7.107 1.00 94.38 104 HIS A CA 1
ATOM 833 C C . HIS A 1 104 ? -2.669 0.959 -8.448 1.00 94.38 104 HIS A C 1
ATOM 835 O O . HIS A 1 104 ? -2.137 0.531 -9.472 1.00 94.38 104 HIS A O 1
ATOM 841 N N . GLU A 1 105 ? -3.427 2.055 -8.440 1.00 91.31 105 GLU A N 1
ATOM 842 C CA . GLU A 1 105 ? -3.714 2.819 -9.657 1.00 91.31 105 GLU A CA 1
ATOM 843 C C . GLU A 1 105 ? -2.454 3.486 -10.241 1.00 91.31 105 GLU A C 1
ATOM 845 O O . GLU A 1 105 ? -2.186 3.404 -11.445 1.00 91.31 105 GLU A O 1
ATOM 850 N N . GLY A 1 106 ? -1.613 4.080 -9.388 1.00 89.56 106 GLY A N 1
ATOM 851 C CA . GLY A 1 106 ? -0.334 4.664 -9.802 1.00 89.56 106 GLY A CA 1
ATOM 852 C C . GLY A 1 106 ? 0.621 3.636 -10.422 1.00 89.56 106 GLY A C 1
ATOM 853 O O . GLY A 1 106 ? 1.217 3.885 -11.466 1.00 89.56 106 GLY A O 1
ATOM 854 N N . ILE A 1 107 ? 0.720 2.444 -9.831 1.00 90.56 107 ILE A N 1
ATOM 855 C CA . ILE A 1 107 ? 1.545 1.344 -10.346 1.00 90.56 107 ILE A CA 1
ATOM 856 C C . ILE A 1 107 ? 1.048 0.912 -11.725 1.00 90.56 107 ILE A C 1
ATOM 858 O O . ILE A 1 107 ? 1.842 0.782 -12.654 1.00 90.56 107 ILE A O 1
ATOM 862 N N . ARG A 1 108 ? -0.265 0.702 -11.880 1.00 91.56 108 ARG A N 1
ATOM 863 C CA . ARG A 1 108 ? -0.845 0.235 -13.147 1.00 91.56 108 ARG A CA 1
ATOM 864 C C . ARG A 1 108 ? -0.660 1.246 -14.268 1.00 91.56 108 ARG A C 1
ATOM 866 O O . ARG A 1 108 ? -0.269 0.858 -15.370 1.00 91.56 108 ARG A O 1
ATOM 873 N N . SER A 1 109 ? -0.919 2.520 -13.990 1.00 88.62 109 SER A N 1
ATOM 874 C CA . SER A 1 109 ? -0.747 3.591 -14.973 1.00 88.62 109 SER A CA 1
ATOM 875 C C . SER A 1 109 ? 0.716 3.732 -15.406 1.00 88.62 109 SER A C 1
ATOM 877 O O . SER A 1 109 ? 0.988 3.779 -16.606 1.00 88.62 109 SER A O 1
ATOM 879 N N . GLN A 1 110 ? 1.667 3.700 -14.467 1.00 86.75 110 GLN A N 1
ATOM 880 C CA . GLN A 1 110 ? 3.099 3.775 -14.775 1.00 86.75 110 GLN A CA 1
ATOM 881 C C . GLN A 1 110 ? 3.595 2.555 -15.551 1.00 86.75 110 GLN A C 1
ATOM 883 O O . GLN A 1 110 ? 4.170 2.713 -16.622 1.00 86.75 110 GLN A O 1
ATOM 888 N N . VAL A 1 111 ? 3.319 1.335 -15.084 1.00 88.62 111 VAL A N 1
ATOM 889 C CA . VAL A 1 111 ? 3.775 0.109 -15.764 1.00 88.62 111 VAL A CA 1
ATOM 890 C C . VAL A 1 111 ? 3.251 0.034 -17.201 1.00 88.62 111 VAL A C 1
ATOM 892 O O . VAL A 1 111 ? 3.988 -0.353 -18.108 1.00 88.62 111 VAL A O 1
ATOM 895 N N . LYS A 1 112 ? 2.001 0.454 -17.429 1.00 87.12 112 LYS A N 1
ATOM 896 C CA . LYS A 1 112 ? 1.407 0.513 -18.770 1.00 87.12 112 LYS A CA 1
ATOM 897 C C . LYS A 1 112 ? 2.062 1.574 -19.658 1.00 87.12 112 LYS A C 1
ATOM 899 O O . LYS A 1 112 ? 2.237 1.334 -20.851 1.00 87.12 112 LYS A O 1
ATOM 904 N N . THR A 1 113 ? 2.397 2.729 -19.089 1.00 86.12 113 THR A N 1
ATOM 905 C CA . THR A 1 113 ? 3.000 3.855 -19.819 1.00 86.12 113 THR A CA 1
ATOM 906 C C . THR A 1 113 ? 4.431 3.530 -20.242 1.00 86.12 113 THR A C 1
ATOM 908 O O . THR A 1 113 ? 4.783 3.711 -21.403 1.00 86.12 113 THR A O 1
ATOM 911 N N . GLU A 1 114 ? 5.220 2.966 -19.329 1.00 83.88 114 GLU A N 1
ATOM 912 C CA . GLU A 1 114 ? 6.652 2.696 -19.516 1.00 83.88 114 GLU A CA 1
ATOM 913 C C . GLU A 1 114 ? 6.950 1.377 -20.248 1.00 83.88 114 GLU A C 1
ATOM 915 O O . GLU A 1 114 ? 8.082 1.134 -20.659 1.00 83.88 114 GLU A O 1
ATOM 920 N N . ARG A 1 115 ? 5.942 0.508 -20.422 1.00 84.56 115 ARG A N 1
ATOM 921 C CA . ARG A 1 115 ? 6.056 -0.799 -21.102 1.00 84.56 115 ARG A CA 1
ATOM 922 C C . ARG A 1 115 ? 7.148 -1.705 -20.515 1.00 84.56 115 ARG A C 1
ATOM 924 O O . ARG A 1 115 ? 7.857 -2.395 -21.245 1.00 84.56 115 ARG A O 1
ATOM 931 N N . PHE A 1 116 ? 7.275 -1.713 -19.192 1.00 85.75 116 PHE A N 1
ATOM 932 C CA . PHE A 1 116 ? 8.251 -2.551 -18.500 1.00 85.75 116 PHE A CA 1
ATOM 933 C C . PHE A 1 116 ? 8.029 -4.056 -18.745 1.00 85.75 116 PHE A C 1
ATOM 935 O O . PHE A 1 116 ? 6.895 -4.533 -18.791 1.00 85.75 116 PHE A O 1
ATOM 942 N N . GLU A 1 117 ? 9.120 -4.826 -18.818 1.00 89.12 117 GLU A N 1
ATOM 943 C CA . GLU A 1 117 ? 9.079 -6.294 -18.848 1.00 89.12 117 GLU A CA 1
ATOM 944 C C . GLU A 1 117 ? 8.737 -6.836 -17.448 1.00 89.12 117 GLU A C 1
ATOM 946 O O . GLU A 1 117 ? 9.593 -6.957 -16.569 1.00 89.12 117 GLU A O 1
ATOM 951 N N . VAL A 1 118 ? 7.460 -7.155 -17.226 1.00 91.06 118 VAL A N 1
ATOM 952 C CA . VAL A 1 118 ? 6.952 -7.608 -15.918 1.00 91.06 118 VAL A CA 1
ATOM 953 C C . VAL A 1 118 ? 6.983 -9.124 -15.724 1.00 91.06 118 VAL A C 1
ATOM 955 O O . VAL A 1 118 ? 6.607 -9.604 -14.660 1.00 91.06 118 VAL A O 1
ATOM 958 N N . ASP A 1 119 ? 7.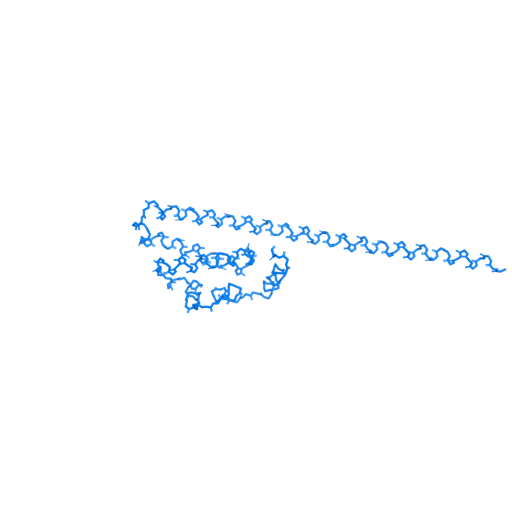448 -9.902 -16.704 1.00 92.06 119 ASP A N 1
ATOM 959 C CA . ASP A 1 119 ? 7.310 -11.367 -16.696 1.00 92.06 119 ASP A CA 1
ATOM 960 C C . ASP A 1 119 ? 7.970 -12.067 -15.501 1.00 92.06 119 ASP A C 1
ATOM 962 O O . ASP A 1 119 ? 7.531 -13.139 -15.081 1.00 92.06 119 ASP A O 1
ATOM 966 N N . LYS A 1 120 ? 9.000 -11.443 -14.925 1.00 92.69 120 LYS A N 1
ATOM 967 C CA . LYS A 1 120 ? 9.742 -11.947 -13.758 1.00 92.69 120 LYS A CA 1
ATOM 968 C C . LYS A 1 120 ? 9.083 -11.597 -12.418 1.00 92.69 120 LYS A C 1
ATOM 970 O O . LYS A 1 120 ? 9.560 -12.042 -11.377 1.00 92.69 120 LYS A O 1
ATOM 975 N N . TYR A 1 121 ? 8.013 -10.807 -12.437 1.00 94.69 121 TYR A N 1
ATOM 976 C CA . TYR A 1 121 ? 7.364 -10.231 -11.265 1.00 94.69 121 TYR A CA 1
ATOM 977 C C . TYR A 1 121 ? 5.923 -10.739 -11.192 1.00 94.69 121 TYR A C 1
ATOM 979 O O . TYR A 1 121 ? 5.029 -10.222 -11.858 1.00 94.69 121 TYR A O 1
ATOM 987 N N . GLY A 1 122 ? 5.713 -11.828 -10.450 1.00 94.31 122 GLY A N 1
ATOM 988 C CA . GLY A 1 122 ? 4.475 -12.607 -10.521 1.00 94.31 122 GLY A CA 1
ATOM 989 C C . GLY A 1 122 ? 3.216 -11.826 -10.135 1.00 94.31 122 GLY A C 1
ATOM 990 O O . GLY A 1 122 ? 2.183 -11.975 -10.787 1.00 94.31 122 GLY A O 1
ATOM 991 N N . GLN A 1 123 ? 3.280 -10.975 -9.109 1.00 95.31 123 GLN A N 1
ATOM 992 C CA . GLN A 1 123 ? 2.124 -10.206 -8.640 1.00 95.31 123 GLN A CA 1
ATOM 993 C C . GLN A 1 123 ? 1.776 -9.093 -9.631 1.00 95.31 123 GLN A C 1
ATOM 995 O O . GLN A 1 123 ? 0.606 -8.928 -9.992 1.00 95.31 123 GLN A O 1
ATOM 1000 N N . LEU A 1 124 ? 2.791 -8.381 -10.122 1.00 94.31 124 LEU A N 1
ATOM 1001 C CA . LEU A 1 124 ? 2.668 -7.365 -11.166 1.00 94.31 124 LEU A CA 1
ATOM 1002 C C . LEU A 1 124 ? 2.130 -7.956 -12.460 1.00 94.31 124 LEU A C 1
ATOM 1004 O O . LEU A 1 124 ? 1.166 -7.420 -12.995 1.00 94.31 124 LEU A O 1
ATOM 1008 N N . LYS A 1 125 ? 2.690 -9.078 -12.918 1.00 95.12 125 LYS A N 1
ATOM 1009 C CA . LYS A 1 125 ? 2.223 -9.801 -14.102 1.00 95.12 125 LYS A CA 1
ATOM 1010 C C . LYS A 1 125 ? 0.743 -10.152 -13.986 1.00 95.12 125 LYS A C 1
ATOM 1012 O O . LYS A 1 125 ? -0.047 -9.804 -14.855 1.00 95.12 125 LYS A O 1
ATOM 1017 N N . HIS A 1 126 ? 0.331 -10.762 -12.877 1.00 94.56 126 HIS A N 1
ATOM 1018 C CA . HIS A 1 126 ? -1.079 -11.094 -12.670 1.00 94.56 126 HIS A CA 1
ATOM 1019 C C . HIS A 1 126 ? -1.982 -9.859 -12.596 1.00 94.56 126 HIS A C 1
ATOM 1021 O O . HIS A 1 126 ? -3.130 -9.905 -13.042 1.00 94.56 126 HIS A O 1
ATOM 1027 N N . CYS A 1 127 ? -1.485 -8.758 -12.029 1.00 94.69 127 CYS A N 1
ATOM 1028 C CA . CYS A 1 127 ? -2.191 -7.484 -12.022 1.00 94.69 127 CYS A CA 1
ATOM 1029 C C . CYS A 1 127 ? -2.368 -6.935 -13.447 1.00 94.69 127 CYS A C 1
ATOM 1031 O O . CYS A 1 127 ? -3.480 -6.578 -13.829 1.00 94.69 127 CYS A O 1
ATOM 1033 N N . THR A 1 128 ? -1.309 -6.884 -14.254 1.00 92.56 128 THR A N 1
ATOM 1034 C CA . THR A 1 128 ? -1.349 -6.288 -15.596 1.00 92.56 128 THR A CA 1
ATOM 1035 C C . THR A 1 128 ? -2.104 -7.146 -16.608 1.00 92.56 128 THR A C 1
ATOM 1037 O O . THR A 1 128 ? -2.788 -6.593 -17.465 1.00 92.56 128 THR A O 1
ATOM 1040 N N . GLU A 1 129 ? -2.069 -8.476 -16.481 1.00 92.88 129 GLU A N 1
ATOM 1041 C CA . GLU A 1 129 ? -2.833 -9.401 -17.332 1.00 92.88 129 GLU A CA 1
ATOM 1042 C C . GLU A 1 129 ? -4.353 -9.204 -17.203 1.00 92.88 129 GLU A C 1
ATOM 1044 O O . GLU A 1 129 ? -5.097 -9.406 -18.166 1.00 92.88 129 GLU A O 1
ATOM 1049 N N . ARG A 1 130 ? -4.843 -8.767 -16.033 1.00 89.38 130 ARG A N 1
ATOM 1050 C CA . ARG A 1 130 ? -6.251 -8.389 -15.843 1.00 89.38 130 ARG A CA 1
ATOM 1051 C C . ARG A 1 130 ? -6.418 -6.881 -15.947 1.00 89.38 130 ARG A C 1
ATOM 1053 O O . ARG A 1 130 ? -6.368 -6.162 -14.952 1.00 89.38 130 ARG A O 1
ATOM 1060 N N . ASN A 1 131 ? -6.711 -6.425 -17.161 1.00 76.38 131 ASN A N 1
ATOM 1061 C CA . ASN A 1 131 ? -6.884 -5.009 -17.487 1.00 76.38 131 ASN A CA 1
ATOM 1062 C C . ASN A 1 131 ? -7.988 -4.276 -16.707 1.00 76.38 131 ASN A C 1
ATOM 1064 O O . ASN A 1 131 ? -7.961 -3.048 -16.683 1.00 76.38 131 ASN A O 1
ATOM 1068 N N . ASP A 1 132 ? -8.912 -4.967 -16.039 1.00 88.12 132 ASP A N 1
ATOM 1069 C CA . ASP A 1 132 ? -9.944 -4.304 -15.243 1.00 88.12 132 ASP A CA 1
ATOM 1070 C C . ASP A 1 132 ? -10.249 -5.072 -13.953 1.00 88.12 132 ASP A C 1
ATOM 1072 O O . ASP A 1 132 ? -10.773 -6.188 -13.971 1.00 88.12 132 ASP A O 1
ATOM 1076 N N . HIS A 1 133 ? -9.833 -4.503 -12.823 1.00 93.56 133 HIS A N 1
ATOM 1077 C CA . HIS A 1 133 ? -10.160 -4.998 -11.494 1.00 93.56 133 HIS A CA 1
ATOM 1078 C C . HIS A 1 133 ? -9.941 -3.904 -10.442 1.00 93.56 133 HIS A C 1
ATOM 1080 O O . HIS A 1 133 ? -9.022 -3.091 -10.534 1.00 93.56 133 HIS A O 1
ATOM 10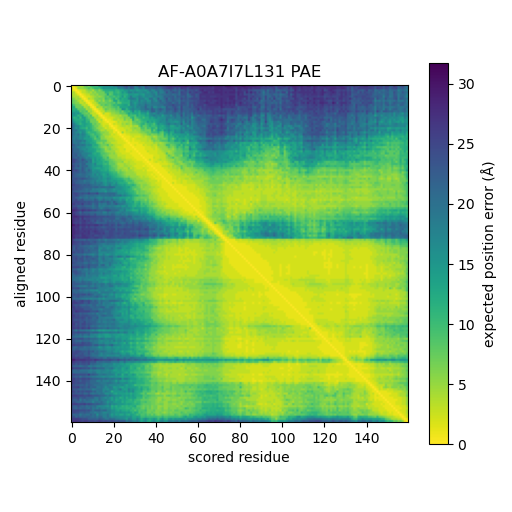86 N N . GLU A 1 134 ? -10.748 -3.934 -9.383 1.00 93.25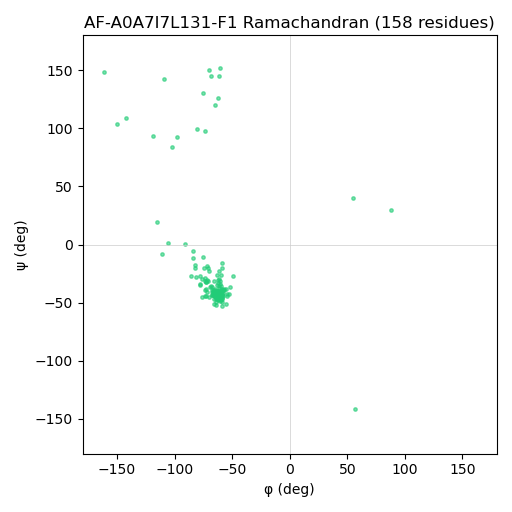 134 GLU A N 1
ATOM 1087 C CA . GLU A 1 134 ? -10.563 -3.069 -8.216 1.00 93.25 134 GLU A CA 1
ATOM 1088 C C . GLU A 1 134 ? -9.294 -3.446 -7.437 1.00 93.25 134 GLU A C 1
ATOM 1090 O O . GLU A 1 134 ? -9.013 -4.631 -7.237 1.00 93.25 134 GLU A O 1
ATOM 1095 N N . ALA A 1 135 ? -8.601 -2.458 -6.861 1.00 92.56 135 ALA A N 1
ATOM 1096 C CA . ALA A 1 135 ? -7.418 -2.679 -6.021 1.00 92.56 135 ALA A CA 1
ATOM 1097 C C . ALA A 1 135 ? -7.647 -3.701 -4.890 1.00 92.56 135 ALA A C 1
ATOM 1099 O O . ALA A 1 135 ? -6.771 -4.508 -4.580 1.00 92.56 135 ALA A O 1
ATOM 1100 N N . ALA A 1 136 ? -8.846 -3.709 -4.294 1.00 90.69 136 ALA A N 1
ATOM 1101 C CA . ALA A 1 136 ? -9.213 -4.633 -3.219 1.00 90.69 136 ALA A CA 1
ATOM 1102 C C . ALA A 1 136 ? -9.410 -6.089 -3.691 1.00 90.69 136 ALA A C 1
ATOM 1104 O O . ALA A 1 136 ? -9.407 -7.014 -2.879 1.00 90.69 136 ALA A O 1
ATOM 1105 N N . LYS A 1 137 ? -9.600 -6.296 -4.996 1.00 92.31 137 LYS A N 1
ATOM 1106 C CA . LYS A 1 137 ? -9.807 -7.599 -5.642 1.00 92.31 137 LYS A CA 1
ATOM 1107 C C . LYS A 1 137 ? -8.661 -7.932 -6.598 1.00 92.31 137 LYS A C 1
ATOM 1109 O O . LYS A 1 137 ? -8.823 -8.768 -7.486 1.00 92.31 137 LYS A O 1
ATOM 1114 N N . CYS A 1 138 ? -7.515 -7.269 -6.437 1.00 94.94 138 CYS A N 1
ATOM 1115 C CA . CYS A 1 138 ? -6.400 -7.443 -7.346 1.00 94.94 138 CYS A CA 1
ATOM 1116 C C . CYS A 1 138 ? -5.881 -8.890 -7.317 1.00 94.94 138 CYS A C 1
ATOM 1118 O O . CYS A 1 138 ? -5.542 -9.388 -6.239 1.00 94.94 138 CYS A O 1
ATOM 1120 N N . PRO A 1 139 ? -5.781 -9.570 -8.477 1.00 93.69 139 PRO A N 1
ATOM 1121 C CA . PRO A 1 139 ? -5.253 -10.933 -8.552 1.00 93.69 139 PRO A CA 1
ATOM 1122 C C . PRO A 1 139 ? -3.793 -11.021 -8.088 1.00 93.69 139 PRO A C 1
ATOM 1124 O O . PRO A 1 139 ? -3.405 -12.042 -7.524 1.00 93.69 139 PRO A O 1
ATOM 1127 N N . GLY A 1 140 ? -3.012 -9.946 -8.253 1.00 92.19 140 GLY A N 1
ATOM 1128 C CA . GLY A 1 140 ? -1.623 -9.863 -7.797 1.00 92.19 140 GLY A CA 1
ATOM 1129 C C . GLY A 1 140 ? -1.462 -10.002 -6.280 1.00 92.19 140 GLY A C 1
ATOM 1130 O O . GLY A 1 140 ? -0.433 -10.464 -5.809 1.00 92.19 140 GLY A O 1
ATOM 1131 N N . LEU A 1 141 ? -2.503 -9.716 -5.492 1.00 93.12 141 LEU A N 1
ATOM 1132 C CA . LEU A 1 141 ? -2.475 -9.925 -4.037 1.00 93.12 141 LEU A CA 1
ATOM 1133 C C . LEU A 1 141 ? -2.599 -11.403 -3.635 1.00 93.12 141 LEU A C 1
ATOM 1135 O O . LEU A 1 141 ? -2.429 -11.744 -2.462 1.00 93.12 141 LEU A O 1
ATOM 1139 N N . GLY A 1 142 ? -2.935 -12.290 -4.576 1.00 90.19 142 GLY A N 1
ATOM 1140 C CA . GLY A 1 142 ? -3.125 -13.712 -4.318 1.00 90.19 142 GLY A CA 1
ATOM 1141 C C . GLY A 1 142 ? -4.180 -13.996 -3.240 1.00 90.19 142 GLY A C 1
ATOM 1142 O O . GLY A 1 142 ? -5.236 -13.364 -3.161 1.00 90.19 142 GLY A O 1
ATOM 1143 N N . LYS A 1 143 ? -3.915 -14.998 -2.392 1.00 88.50 143 LYS A N 1
ATOM 1144 C CA . LYS A 1 143 ? -4.828 -15.389 -1.308 1.00 88.50 143 LYS A CA 1
ATOM 1145 C C . LYS A 1 143 ? -4.667 -14.461 -0.104 1.00 88.50 143 LYS A C 1
ATOM 1147 O O . LYS A 1 143 ? -3.792 -14.652 0.737 1.00 88.50 143 LYS A O 1
ATOM 1152 N N . ILE A 1 144 ? -5.574 -13.496 0.014 1.00 87.81 144 ILE A N 1
ATOM 1153 C CA . ILE A 1 144 ? -5.682 -12.631 1.191 1.00 87.81 144 ILE A CA 1
ATOM 1154 C C . ILE A 1 144 ? -6.319 -13.409 2.352 1.00 87.81 144 ILE A C 1
ATOM 1156 O O . ILE A 1 144 ? -7.384 -14.028 2.194 1.00 87.81 144 ILE A O 1
ATOM 1160 N N . SER A 1 145 ? -5.686 -13.349 3.528 1.00 86.56 145 SER A N 1
ATOM 1161 C CA . SER A 1 145 ? -6.184 -13.990 4.750 1.00 86.56 145 SER A CA 1
ATOM 1162 C C . SER A 1 145 ? -7.558 -13.442 5.165 1.00 86.56 145 SER A C 1
ATOM 1164 O O . SER A 1 145 ? -7.897 -12.288 4.895 1.00 86.56 145 SER A O 1
ATOM 1166 N N . CYS A 1 146 ? -8.367 -14.258 5.850 1.00 85.62 146 CYS A N 1
ATOM 1167 C CA . CYS A 1 146 ? -9.698 -13.835 6.308 1.00 85.62 146 CYS A CA 1
ATOM 1168 C C . CYS A 1 146 ? -9.615 -12.604 7.230 1.00 85.62 146 CYS A C 1
ATOM 1170 O O . CYS A 1 146 ? -10.335 -11.626 7.030 1.00 85.62 146 CYS A O 1
ATOM 1172 N N . ARG A 1 147 ? -8.641 -12.601 8.155 1.00 83.88 147 ARG A N 1
ATOM 1173 C CA . ARG A 1 147 ? -8.334 -11.460 9.034 1.00 83.88 147 ARG A CA 1
ATOM 1174 C C . ARG A 1 147 ? -8.113 -10.171 8.242 1.00 83.88 147 ARG A C 1
ATOM 1176 O O . ARG A 1 147 ? -8.620 -9.122 8.624 1.00 83.88 147 ARG A O 1
ATOM 1183 N N . ARG A 1 148 ? -7.381 -10.253 7.129 1.00 84.75 148 ARG A N 1
ATOM 1184 C CA . ARG A 1 148 ? -7.071 -9.097 6.285 1.00 84.75 148 ARG A CA 1
ATOM 1185 C C . ARG A 1 148 ? -8.284 -8.606 5.492 1.00 84.75 148 ARG A C 1
ATOM 1187 O O . ARG A 1 148 ? -8.495 -7.403 5.397 1.00 84.75 148 ARG A O 1
ATOM 1194 N N . ARG A 1 149 ? -9.137 -9.506 4.994 1.00 84.00 149 ARG A N 1
ATOM 1195 C CA . ARG A 1 149 ? -10.415 -9.093 4.379 1.00 84.00 149 ARG A CA 1
ATOM 1196 C C . ARG A 1 149 ? -11.310 -8.365 5.374 1.00 84.00 149 ARG A C 1
ATOM 1198 O O . ARG A 1 149 ? -11.925 -7.363 5.020 1.00 84.00 149 ARG A O 1
ATOM 1205 N N . LEU A 1 150 ? -11.364 -8.857 6.612 1.00 84.00 150 LEU A N 1
ATOM 1206 C CA . LEU A 1 150 ? -12.143 -8.223 7.669 1.00 84.00 150 LEU A CA 1
ATOM 1207 C C . LEU A 1 150 ? -11.580 -6.838 8.014 1.00 84.00 150 LEU A C 1
ATOM 1209 O O . LEU A 1 150 ? -12.345 -5.883 8.105 1.00 84.00 150 LEU A O 1
ATOM 1213 N N . SER A 1 151 ? -10.250 -6.711 8.124 1.00 83.50 151 SER A N 1
ATOM 1214 C CA . SER A 1 151 ? -9.618 -5.414 8.385 1.00 83.50 151 SER A CA 1
ATOM 1215 C C . SER A 1 151 ? -9.899 -4.413 7.271 1.00 83.50 151 SER A C 1
ATOM 1217 O O . SER A 1 151 ? -10.180 -3.266 7.568 1.00 83.50 151 SER A O 1
ATOM 1219 N N . TRP A 1 152 ? -9.880 -4.834 6.004 1.00 84.25 152 TRP A N 1
ATOM 1220 C CA . TRP A 1 152 ? -10.205 -3.959 4.874 1.00 84.25 152 TRP A CA 1
ATOM 1221 C C . TRP A 1 152 ? -11.649 -3.503 4.848 1.00 84.25 152 TRP A C 1
ATOM 1223 O O . TRP A 1 152 ? -11.906 -2.338 4.567 1.00 84.25 152 TRP A O 1
ATOM 1233 N N . ARG A 1 153 ? -12.588 -4.394 5.176 1.00 83.44 153 ARG A N 1
ATOM 1234 C CA . ARG A 1 153 ? -13.990 -4.000 5.339 1.00 83.44 153 ARG A CA 1
ATOM 1235 C C . ARG A 1 153 ? -14.136 -2.953 6.434 1.00 83.44 153 ARG A C 1
ATOM 1237 O O . ARG A 1 153 ? -14.789 -1.942 6.214 1.00 83.44 153 ARG A O 1
ATOM 1244 N N . PHE A 1 154 ? -13.484 -3.164 7.573 1.00 81.94 154 PHE A N 1
ATOM 1245 C CA . PHE A 1 154 ? -13.508 -2.207 8.672 1.00 81.94 154 PHE A CA 1
ATOM 1246 C C . PHE A 1 154 ? -12.855 -0.873 8.273 1.00 81.94 154 PHE A C 1
ATOM 1248 O O . PHE A 1 154 ? -13.495 0.165 8.357 1.00 81.94 154 PHE A O 1
ATOM 1255 N N . GLU A 1 155 ? -11.632 -0.893 7.737 1.00 81.75 155 GLU A N 1
ATOM 1256 C CA . GL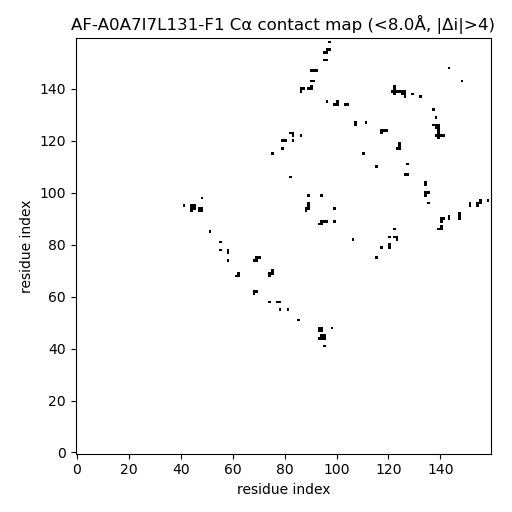U A 1 155 ? -10.922 0.300 7.246 1.00 81.75 155 GLU A CA 1
ATOM 1257 C C . GLU A 1 155 ? -11.751 1.068 6.203 1.00 81.75 155 GLU A C 1
ATOM 1259 O O . GLU A 1 155 ? -11.803 2.290 6.255 1.00 81.75 155 GLU A O 1
ATOM 1264 N N . SER A 1 156 ? -12.473 0.375 5.316 1.00 79.25 156 SER A N 1
ATOM 1265 C CA . SER A 1 156 ? -13.336 1.019 4.317 1.00 79.25 156 SER A CA 1
ATOM 1266 C C . SER A 1 156 ? -14.592 1.687 4.885 1.00 79.25 156 SER A C 1
ATOM 1268 O O . SER A 1 156 ? -15.133 2.573 4.236 1.00 79.25 156 SER A O 1
ATOM 1270 N N . LEU A 1 157 ? -15.061 1.278 6.069 1.00 79.19 157 LEU A N 1
ATOM 1271 C CA . LEU A 1 157 ? -16.224 1.887 6.725 1.00 79.19 157 LEU A CA 1
ATOM 1272 C C . LEU A 1 157 ? -15.861 3.172 7.476 1.00 79.19 157 LEU A C 1
ATOM 1274 O O . LEU A 1 157 ? -16.706 4.046 7.6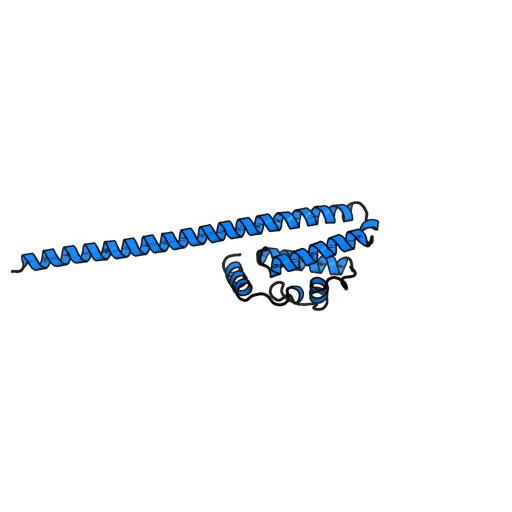27 1.00 79.19 157 LEU A O 1
ATOM 1278 N N . PHE A 1 158 ? -14.616 3.281 7.947 1.00 70.12 158 PHE A N 1
ATOM 1279 C CA . PHE A 1 158 ? -14.148 4.410 8.762 1.00 70.12 158 PHE A CA 1
ATOM 1280 C C . PHE A 1 158 ? -13.135 5.312 8.042 1.00 70.12 158 PHE A C 1
ATOM 1282 O O . PHE A 1 158 ? -12.748 6.348 8.575 1.00 70.12 158 PHE A O 1
ATOM 1289 N N . GLY A 1 159 ? -12.663 4.914 6.861 1.00 61.62 159 GLY A N 1
ATOM 1290 C CA . GLY A 1 159 ? -11.802 5.705 5.989 1.00 61.62 159 GLY A CA 1
ATOM 1291 C C . GLY A 1 159 ? -12.608 6.308 4.845 1.00 61.62 159 GLY A C 1
ATOM 1292 O O . GLY A 1 159 ? -12.657 5.723 3.766 1.00 61.62 159 GLY A O 1
ATOM 1293 N N . SER A 1 160 ? -13.248 7.450 5.099 1.00 45.59 160 SER A N 1
ATOM 1294 C CA . SER A 1 160 ? -13.674 8.408 4.068 1.00 45.59 160 SER A CA 1
ATOM 1295 C C . SER A 1 160 ? -12.771 9.629 4.128 1.00 45.59 160 SER A C 1
ATOM 1297 O O . SER A 1 160 ? -12.429 10.028 5.264 1.00 45.59 160 SER A O 1
#

pLDDT: mean 81.44, std 10.9, range [45.59, 95.31]

Sequence (160 aa):
MSQRQASARAVTNGDQLIGEIAGAATAVGVFIAAAGLFAQTRARKFGLAQVYIKRYWEVAELFVEDDRLRHDSTYARRYLRLREDEFDAARLGWVDIAVWRAWHEGIRSQVKTERFEVDKYGQLKHCTERNDHEAAKCPGLGKISCRRRLSWRFESLFGS

Organism: NCBI:txid1775

Radius of gyration: 26.52 Å; Cα contacts (8 Å, |Δi|>4): 88; chains: 1; bounding box: 65×28×80 Å

Foldseek 3Di:
DPPVVVVVVVVVVVVVVVVVVVVVVVVVVVVVVVVVVVVVLQVQLVVVVVVLVVVQVVLVVVCVVDVVVLPVPVSLVVNLVSVLVLLVCLLVPSHAPVSQQVVLVVLQVVCVVSVRDCVVRQLSVQQNVPVDDGSLPRCSSPDRDPVSNVRNVVSVVVPD

Mean predicted aligned error: 10.05 Å

Solvent-accessible surface area (backbone atoms only — not comparable to full-atom values): 9010 Å² total; per-residue (Å²): 128,72,69,65,61,56,57,56,55,55,55,57,54,53,57,52,53,53,51,53,51,53,51,53,53,52,51,52,51,52,53,52,54,51,51,53,53,52,52,52,52,50,50,53,26,47,55,54,47,51,55,54,53,50,53,48,47,64,56,48,54,56,41,72,79,34,69,71,48,56,72,32,68,66,55,45,48,51,54,54,48,51,52,46,54,50,42,50,35,47,47,78,55,50,41,52,64,72,59,43,42,57,48,48,53,52,50,53,54,48,48,65,72,70,63,63,89,42,85,89,36,68,37,56,36,45,37,64,74,47,86,78,70,54,64,94,66,35,62,32,46,60,86,63,50,70,72,52,54,53,49,44,56,52,50,60,74,75,59,126

Secondary structure (DSSP, 8-state):
-HHHHHHHHHHHHHHHHHHHHHHHHHHHHHHHHHHHHHHHHHHHHHHHHHHHHHHHHHHHHHHHH-TTGGG-HHHHHHHHHHHHHHHHHHHHT-S-HHHHHHHHHHHHHHHHHHT---TT-HHHHHHHHSSS--GGG-GGG-S--HHHHHHHHHHHHH--